Protein AF-A0A2G9Q7Y1-F1 (afdb_monomer)

Secondary structure (DSSP, 8-state):
-TGGGT----SS--HHHHHHHHS---SS-SSS--TTS-S--S-S-SEEEEE--TT-TTTT------SS-EEEE-SSS--SEE----SSS-----------

Mean predicted aligned error: 10.73 Å

Foldseek 3Di:
DCVLVVHDPPVDCDPVNVVVVPDDDDPDDSDDDPVPDPDDPDDPDQEFEEEEDPVCPPPPDDDPDPDSHHYDYDPPDDTCAYDDDDDDDDDRPRPPDDDD

Organism: Aquarana catesbeiana (NCBI:txid8400)

Structure (mmCIF, N/CA/C/O backbone):
data_AF-A0A2G9Q7Y1-F1
#
_entry.id   AF-A0A2G9Q7Y1-F1
#
loop_
_atom_site.group_PDB
_atom_site.id
_atom_site.type_symbol
_atom_site.label_atom_id
_atom_site.label_alt_id
_atom_site.label_comp_id
_atom_site.label_asym_id
_atom_site.label_entity_id
_atom_site.label_seq_id
_atom_site.pdbx_PDB_ins_code
_atom_site.Cartn_x
_atom_site.Cartn_y
_atom_site.Cartn_z
_atom_site.occupancy
_atom_site.B_iso_or_equiv
_atom_site.auth_seq_id
_atom_site.auth_comp_id
_atom_site.auth_asym_id
_atom_site.auth_atom_id
_atom_site.pdbx_PDB_model_num
ATOM 1 N N . MET A 1 1 ? -16.888 -0.641 8.460 1.00 88.44 1 MET A N 1
ATOM 2 C CA . MET A 1 1 ? -15.912 -0.121 9.444 1.00 88.44 1 MET A CA 1
ATOM 3 C C . MET A 1 1 ? -15.791 -1.090 10.609 1.00 88.44 1 MET A C 1
ATOM 5 O O . MET A 1 1 ? -14.915 -1.927 10.511 1.00 88.44 1 MET A O 1
ATOM 9 N N . GLN A 1 2 ? -16.669 -1.075 11.626 1.00 94.00 2 GLN A N 1
ATOM 10 C CA . GLN A 1 2 ? -16.524 -1.965 12.798 1.00 94.00 2 GLN A CA 1
ATOM 11 C C . GLN A 1 2 ? -16.386 -3.446 12.404 1.00 94.00 2 GLN A C 1
ATOM 13 O O . GLN A 1 2 ? -15.422 -4.092 12.790 1.00 94.00 2 GLN A O 1
ATOM 18 N N . GLU A 1 3 ? -17.278 -3.939 11.540 1.00 92.44 3 GLU A N 1
ATOM 19 C CA . GLU A 1 3 ? -17.228 -5.306 10.998 1.00 92.44 3 GLU A CA 1
ATOM 20 C C . GLU A 1 3 ? -15.921 -5.608 10.244 1.00 92.44 3 GLU A C 1
ATOM 22 O O . GLU A 1 3 ? -15.281 -6.624 10.489 1.00 92.44 3 GLU A O 1
ATOM 27 N N . SER A 1 4 ? -15.485 -4.694 9.370 1.00 86.88 4 SER A N 1
ATOM 28 C CA . SER A 1 4 ? -14.267 -4.823 8.554 1.00 86.88 4 SER A CA 1
ATOM 29 C C . SER A 1 4 ? -12.993 -4.942 9.398 1.00 86.88 4 SER A C 1
ATOM 31 O O . SER A 1 4 ? -12.030 -5.568 8.968 1.00 86.88 4 SER A O 1
ATOM 33 N N . PHE A 1 5 ? -12.999 -4.351 10.596 1.00 89.38 5 PHE A N 1
ATOM 34 C CA . PHE A 1 5 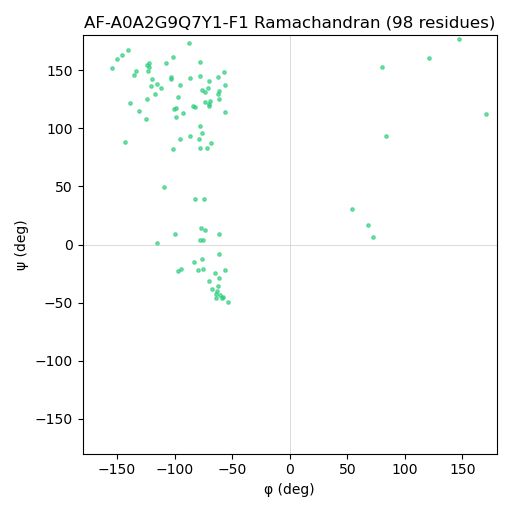? -11.894 -4.390 11.554 1.00 89.38 5 PHE A CA 1
ATOM 35 C C . PHE A 1 5 ? -12.102 -5.428 12.671 1.00 89.38 5 PHE A C 1
ATOM 37 O O . PHE A 1 5 ? -11.341 -5.444 13.634 1.00 89.38 5 PHE A O 1
ATOM 44 N N . GLY A 1 6 ? -13.119 -6.294 12.563 1.00 92.06 6 GLY A N 1
ATOM 45 C CA . GLY A 1 6 ? -13.390 -7.350 13.545 1.00 92.06 6 GLY A CA 1
ATOM 46 C C . GLY A 1 6 ? -13.855 -6.845 14.916 1.00 92.06 6 GLY A C 1
ATOM 47 O O . GLY A 1 6 ? -13.811 -7.595 15.890 1.00 92.06 6 GLY A O 1
ATOM 48 N N . LEU A 1 7 ? -14.296 -5.587 15.008 1.00 94.31 7 LEU A N 1
ATOM 49 C CA . LEU A 1 7 ? -14.857 -5.010 16.227 1.00 94.31 7 LEU A CA 1
ATOM 50 C C . LEU A 1 7 ? -16.302 -5.478 16.428 1.00 94.31 7 LEU A C 1
ATOM 52 O O . LEU A 1 7 ? -17.014 -5.826 15.480 1.00 94.31 7 LEU A O 1
ATOM 56 N N . LYS A 1 8 ? -16.776 -5.430 17.676 1.00 95.38 8 LYS A N 1
ATOM 57 C CA . LYS A 1 8 ? -18.192 -5.658 17.971 1.00 95.38 8 LYS A CA 1
ATOM 58 C C . LYS A 1 8 ? -19.031 -4.593 17.263 1.00 95.38 8 LYS A C 1
ATOM 60 O O . LYS A 1 8 ? -18.831 -3.401 17.468 1.00 95.38 8 LYS A O 1
ATOM 65 N N . VAL A 1 9 ? -19.999 -5.023 16.457 1.00 95.62 9 VAL A N 1
ATOM 66 C CA . VAL A 1 9 ? -20.862 -4.105 15.705 1.00 95.62 9 VAL A CA 1
ATOM 67 C C . VAL A 1 9 ? -21.892 -3.488 16.651 1.00 95.62 9 VAL A C 1
ATOM 69 O O . VAL A 1 9 ? -22.919 -4.094 16.956 1.00 95.62 9 VAL A O 1
ATOM 72 N N . THR A 1 10 ? -21.588 -2.291 17.150 1.00 95.00 10 THR A N 1
ATOM 73 C CA . THR A 1 10 ? -22.471 -1.497 18.018 1.00 95.00 10 THR A CA 1
ATOM 74 C C . THR A 1 10 ? -23.258 -0.456 17.228 1.00 95.00 10 THR A C 1
ATOM 76 O O . THR A 1 10 ? -24.318 -0.020 17.672 1.00 95.00 10 THR A O 1
ATOM 79 N N . GLY A 1 11 ? -22.756 -0.058 16.053 1.00 93.44 11 GLY A N 1
ATOM 80 C CA . GLY A 1 11 ? -23.325 1.035 15.261 1.00 93.44 11 GLY A CA 1
ATOM 81 C C . GLY A 1 11 ? -23.071 2.420 15.865 1.00 93.44 11 GLY A C 1
ATOM 82 O O . GLY A 1 11 ? -23.591 3.414 15.363 1.00 93.44 11 GLY A O 1
ATOM 83 N N . THR A 1 12 ? -22.270 2.498 16.929 1.00 95.31 12 THR A N 1
ATOM 84 C CA . THR A 1 12 ? -21.938 3.731 17.648 1.00 95.31 12 THR A CA 1
ATOM 85 C C . THR A 1 12 ? -20.434 3.941 17.700 1.00 95.31 12 THR A C 1
ATOM 87 O O . THR A 1 12 ? -19.671 2.983 17.666 1.00 95.31 12 THR A O 1
ATOM 90 N N . LEU A 1 13 ? -20.004 5.193 17.835 1.00 93.94 13 LEU A N 1
ATOM 91 C CA . LEU A 1 13 ? -18.598 5.528 18.033 1.00 93.94 13 LEU A CA 1
ATOM 92 C C . LEU A 1 13 ? -18.185 5.261 19.490 1.00 93.94 13 LEU A C 1
ATOM 94 O O . LEU A 1 13 ? -18.228 6.158 20.330 1.00 93.94 13 LEU A O 1
ATOM 98 N N . ASP A 1 14 ? -17.849 4.010 19.790 1.00 94.38 14 ASP A N 1
ATOM 99 C CA . ASP A 1 14 ? -17.365 3.579 21.104 1.00 94.38 14 ASP A CA 1
ATOM 100 C C . ASP A 1 14 ? -15.838 3.723 21.252 1.00 94.38 14 ASP A C 1
ATOM 102 O O . ASP A 1 14 ? -15.126 4.092 20.313 1.00 94.38 14 ASP A O 1
ATOM 106 N N . LEU A 1 15 ? -15.342 3.486 22.472 1.00 96.44 15 LEU A N 1
ATOM 107 C CA . LEU A 1 15 ? -13.926 3.647 22.816 1.00 96.44 15 LEU A CA 1
ATOM 108 C C . LEU A 1 15 ? -13.027 2.734 21.977 1.00 96.44 15 LEU A C 1
ATOM 110 O O . LEU A 1 15 ? -12.033 3.213 21.438 1.00 96.44 15 LEU A O 1
ATOM 114 N N . ASP A 1 16 ? -13.417 1.474 21.796 1.00 94.56 16 ASP A N 1
ATOM 115 C CA . ASP A 1 16 ? -12.664 0.497 21.005 1.00 94.56 16 ASP A CA 1
ATOM 116 C C . ASP A 1 16 ? -12.585 0.934 19.530 1.00 94.56 16 ASP A C 1
ATOM 118 O O . ASP A 1 16 ? -11.530 0.861 18.893 1.00 94.56 16 ASP A O 1
ATOM 122 N N . THR A 1 17 ? -13.683 1.474 18.986 1.00 94.88 17 THR A N 1
ATOM 123 C CA . THR A 1 17 ? -13.714 2.042 17.630 1.00 94.88 17 THR A CA 1
ATOM 124 C C . THR A 1 17 ? -12.796 3.260 17.514 1.00 94.88 17 THR A C 1
ATOM 126 O O . THR A 1 17 ? -12.068 3.395 16.528 1.00 94.88 17 THR A O 1
ATOM 129 N N . MET A 1 18 ? -12.794 4.142 18.515 1.00 95.75 18 MET A N 1
ATOM 130 C CA . MET A 1 18 ? -11.930 5.328 18.539 1.00 95.75 18 MET A CA 1
ATOM 131 C C . MET A 1 18 ? -10.448 4.984 18.668 1.00 95.75 18 MET A C 1
ATOM 133 O O . MET A 1 18 ? -9.621 5.652 18.044 1.00 95.75 18 MET A O 1
ATOM 137 N N . GLU A 1 19 ? -10.109 3.972 19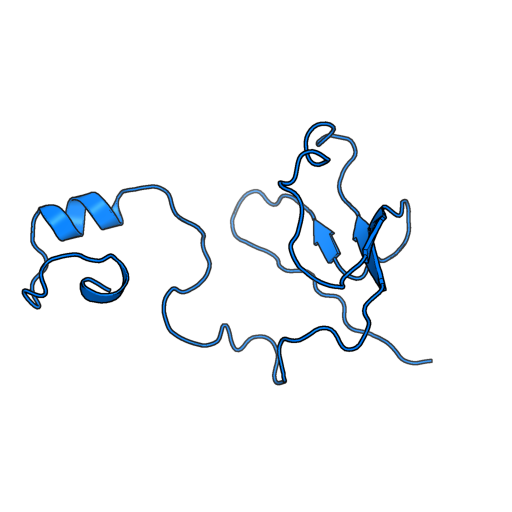.462 1.00 95.38 19 GLU A N 1
ATOM 138 C CA . GLU A 1 19 ? -8.742 3.471 19.589 1.00 95.38 19 GLU A CA 1
ATOM 139 C C . GLU A 1 19 ? -8.259 2.896 18.254 1.00 95.38 19 GLU A C 1
ATOM 141 O O . GLU A 1 19 ? -7.188 3.271 17.775 1.00 95.38 19 GLU A O 1
ATOM 146 N N . MET A 1 20 ? -9.090 2.084 17.593 1.00 93.50 20 MET A N 1
ATOM 147 C CA . MET A 1 20 ? -8.790 1.536 16.268 1.00 93.50 20 MET A CA 1
ATOM 148 C C . MET A 1 20 ? -8.544 2.646 15.232 1.00 93.50 20 MET A C 1
ATOM 150 O O . MET A 1 20 ? -7.562 2.601 14.492 1.00 93.50 20 MET A O 1
ATOM 154 N N . MET A 1 21 ? -9.387 3.685 15.199 1.00 92.25 21 MET A N 1
ATOM 155 C CA . MET A 1 21 ? -9.263 4.786 14.231 1.00 92.25 21 MET A CA 1
ATOM 156 C C . MET A 1 21 ? -7.990 5.628 14.386 1.00 92.25 21 MET A C 1
ATOM 158 O O . MET A 1 21 ? -7.573 6.261 13.416 1.00 92.25 21 MET A O 1
ATOM 162 N N . GLN A 1 22 ? -7.394 5.669 15.579 1.00 93.88 22 GLN A N 1
ATOM 163 C CA . GLN A 1 22 ? -6.179 6.445 15.855 1.00 93.88 22 GLN A CA 1
ATOM 164 C C . GLN A 1 22 ? -4.896 5.713 15.456 1.00 93.88 22 GLN A C 1
ATOM 166 O O . GLN A 1 22 ? -3.836 6.336 15.365 1.00 93.88 22 GLN A O 1
ATOM 171 N N . GLN A 1 23 ? -4.970 4.404 15.217 1.00 92.38 23 GLN A N 1
ATOM 172 C CA . GLN A 1 23 ? -3.808 3.628 14.812 1.00 92.38 23 GLN A CA 1
ATOM 173 C C . GLN A 1 23 ? -3.377 4.000 13.382 1.00 92.38 23 GLN A C 1
ATOM 175 O O . GLN A 1 23 ? -4.224 4.200 12.503 1.00 92.38 23 GLN A O 1
ATOM 180 N N . PRO A 1 24 ? -2.060 4.087 13.114 1.00 89.94 24 PRO A N 1
ATOM 181 C CA . PRO A 1 24 ? -1.565 4.317 11.765 1.00 89.94 24 PRO A CA 1
ATOM 182 C C . PRO A 1 24 ? -1.997 3.165 10.849 1.00 89.94 24 PRO A C 1
ATOM 184 O O . PRO A 1 24 ? -1.822 1.994 11.179 1.00 89.94 24 PRO A O 1
ATOM 187 N N . ARG A 1 25 ? -2.542 3.502 9.680 1.00 87.06 25 ARG A N 1
ATOM 188 C CA . ARG A 1 25 ? -3.045 2.540 8.690 1.00 87.06 25 ARG A CA 1
ATOM 189 C C . ARG A 1 25 ? -2.705 2.978 7.271 1.00 87.06 25 ARG A C 1
ATOM 191 O O . ARG A 1 25 ?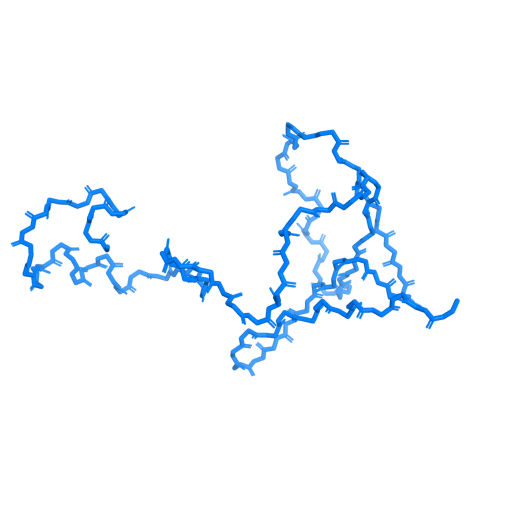 -2.303 4.119 7.041 1.00 87.06 25 ARG A O 1
ATOM 198 N N . CYS A 1 26 ? -2.870 2.065 6.319 1.00 84.38 26 CYS A N 1
ATOM 199 C CA . CYS A 1 26 ? -2.729 2.385 4.903 1.00 84.38 26 CYS A CA 1
ATOM 200 C C . CYS A 1 26 ? -3.776 3.433 4.485 1.00 84.38 26 CYS A C 1
ATOM 202 O O . CYS A 1 26 ? -4.904 3.416 4.968 1.00 84.38 26 CYS A O 1
ATOM 204 N N . GLY A 1 27 ? -3.410 4.341 3.578 1.00 82.56 27 GLY A N 1
ATOM 205 C CA . GLY A 1 27 ? -4.317 5.369 3.053 1.00 82.56 27 GLY A CA 1
ATOM 206 C C . GLY A 1 27 ? -5.298 4.868 1.987 1.00 82.56 27 GLY A C 1
ATOM 207 O O . GLY A 1 27 ? -6.017 5.677 1.406 1.00 82.56 27 GLY A O 1
ATOM 208 N N . PHE A 1 28 ? -5.299 3.566 1.688 1.00 81.50 28 PHE A N 1
ATOM 209 C CA . PHE A 1 28 ? -6.253 2.949 0.770 1.00 81.50 28 PHE A CA 1
ATOM 210 C C . PHE A 1 28 ? -7.608 2.752 1.464 1.00 81.50 28 PHE A C 1
ATOM 212 O O . PHE A 1 28 ? -7.660 2.496 2.663 1.00 81.50 28 PHE A O 1
ATOM 219 N N . VAL A 1 29 ? -8.707 2.896 0.724 1.00 80.50 29 VAL A N 1
ATOM 220 C CA . VAL A 1 29 ? -10.058 2.760 1.289 1.00 80.50 29 VAL A CA 1
ATOM 221 C C . VAL A 1 29 ? -10.360 1.302 1.644 1.00 80.50 29 VAL A C 1
ATOM 223 O O . VAL A 1 29 ? -10.116 0.406 0.842 1.00 80.50 29 VAL A O 1
ATOM 226 N N . ASP A 1 30 ? -10.920 1.063 2.832 1.00 83.00 30 ASP A N 1
ATOM 227 C CA . ASP A 1 30 ? -11.228 -0.299 3.301 1.00 83.00 30 ASP A CA 1
ATOM 228 C C . ASP A 1 30 ? -12.386 -0.947 2.520 1.00 83.00 30 ASP A C 1
ATOM 230 O O . ASP A 1 30 ? -12.444 -2.165 2.366 1.00 83.00 30 ASP A O 1
ATOM 234 N N . VAL A 1 31 ? -13.344 -0.132 2.059 1.00 72.31 31 VAL A N 1
ATOM 235 C CA . VAL A 1 31 ? -14.545 -0.570 1.335 1.00 72.31 31 VAL A CA 1
ATOM 236 C C . VAL A 1 31 ? -14.816 0.397 0.185 1.00 72.31 31 VAL A C 1
ATOM 238 O O . VAL A 1 31 ? -15.019 1.590 0.409 1.00 72.31 31 VAL A O 1
ATOM 241 N N . GLY A 1 32 ? -14.856 -0.136 -1.036 1.00 66.06 32 GLY A N 1
ATOM 242 C CA . GLY A 1 32 ? -15.105 0.610 -2.271 1.00 66.06 32 GLY A CA 1
ATOM 243 C C . GLY A 1 32 ? -13.956 0.487 -3.273 1.00 66.06 32 GLY A C 1
ATOM 244 O O . GLY A 1 32 ? -12.836 0.133 -2.915 1.00 66.06 32 GLY A O 1
ATOM 245 N N . GLU A 1 33 ? -14.233 0.780 -4.543 1.00 58.56 33 GLU A N 1
ATOM 246 C CA . GLU A 1 33 ? -13.171 0.997 -5.525 1.00 58.56 33 GLU A CA 1
ATOM 247 C C . GLU A 1 33 ? -12.560 2.382 -5.306 1.00 58.56 33 GLU A C 1
ATOM 249 O O . GLU A 1 33 ? -13.275 3.384 -5.221 1.00 58.56 33 GLU A O 1
ATOM 254 N N . TYR A 1 34 ? -11.229 2.467 -5.287 1.00 54.84 34 TYR A N 1
ATOM 255 C CA . TYR A 1 34 ? -10.562 3.716 -5.633 1.00 54.84 34 TYR A CA 1
ATOM 256 C C . TYR A 1 34 ? -10.799 3.941 -7.133 1.00 54.84 34 TYR A C 1
ATOM 258 O O . TYR A 1 34 ? -10.029 3.483 -7.974 1.00 54.84 34 TYR A O 1
ATOM 266 N N . SER A 1 35 ? -11.915 4.584 -7.479 1.00 55.03 35 SER A N 1
ATOM 267 C CA . SER A 1 35 ? -12.395 4.777 -8.855 1.00 55.03 35 SER A CA 1
ATOM 268 C C . SER A 1 35 ? -11.599 5.830 -9.635 1.00 55.03 35 SER A C 1
ATOM 270 O O . SER A 1 35 ? -12.157 6.614 -10.400 1.00 55.03 35 SER A O 1
ATOM 272 N N . VAL A 1 36 ? -10.278 5.872 -9.461 1.00 56.28 36 VAL A N 1
ATOM 273 C CA . VAL A 1 36 ? -9.419 6.737 -10.282 1.00 56.28 36 VAL A CA 1
ATOM 274 C C . VAL A 1 36 ? -9.149 6.108 -11.650 1.00 56.28 36 VAL A C 1
ATOM 276 O O . VAL A 1 36 ? -8.913 6.838 -12.609 1.00 56.28 36 VAL A O 1
ATOM 279 N N . PHE A 1 37 ? -9.281 4.784 -11.789 1.00 55.41 37 PHE A N 1
ATOM 280 C CA . PHE A 1 37 ? -9.075 4.100 -13.065 1.00 55.41 37 PHE A CA 1
ATOM 281 C C . PHE A 1 37 ? -10.238 3.150 -13.380 1.00 55.41 37 PHE A C 1
ATOM 283 O O . PHE A 1 37 ? -10.433 2.174 -12.658 1.00 55.41 37 PHE A O 1
ATOM 290 N N . PRO A 1 38 ? -11.020 3.403 -14.443 1.00 53.31 38 PRO A N 1
ATOM 291 C CA . PRO A 1 38 ? -12.052 2.470 -14.878 1.00 53.31 38 PRO A CA 1
ATOM 292 C C . PRO A 1 38 ? -11.414 1.195 -15.462 1.00 53.31 38 PRO A C 1
ATOM 294 O O . PRO A 1 38 ? -10.649 1.276 -16.423 1.00 53.31 38 PRO A O 1
ATOM 297 N N . GLY A 1 39 ? -11.738 0.012 -14.923 1.00 60.09 39 GLY A N 1
ATOM 298 C CA . GLY A 1 39 ? -11.345 -1.284 -15.501 1.00 60.09 39 GLY A CA 1
ATOM 299 C C . GLY A 1 39 ? -11.069 -2.405 -14.487 1.00 60.09 39 GLY A C 1
ATOM 300 O O . GLY A 1 39 ? -11.102 -2.196 -13.282 1.00 60.09 39 GLY A O 1
ATOM 301 N N . ASN A 1 40 ? -10.772 -3.613 -14.989 1.00 58.97 40 ASN A N 1
ATOM 302 C CA . ASN A 1 40 ? -10.333 -4.753 -14.170 1.00 58.97 40 ASN A CA 1
ATOM 303 C C . ASN A 1 40 ? -8.917 -4.501 -13.620 1.00 58.97 40 ASN A C 1
ATOM 305 O O . ASN A 1 40 ? -7.970 -4.379 -14.395 1.00 58.97 40 ASN A O 1
ATOM 309 N N . SER A 1 41 ? -8.765 -4.508 -12.294 1.00 65.19 41 SER A N 1
ATOM 310 C CA . SER A 1 41 ? -7.531 -4.210 -11.541 1.00 65.19 41 SER A CA 1
ATOM 311 C C . SER A 1 41 ? -6.445 -5.303 -11.585 1.00 65.19 41 SER A C 1
ATOM 313 O O . SER A 1 41 ? -5.487 -5.270 -10.814 1.00 65.19 41 SER A O 1
ATOM 315 N N . GLY A 1 42 ? -6.574 -6.284 -12.482 1.00 74.12 42 GLY A N 1
ATOM 316 C CA . GLY A 1 42 ? -5.618 -7.379 -12.644 1.00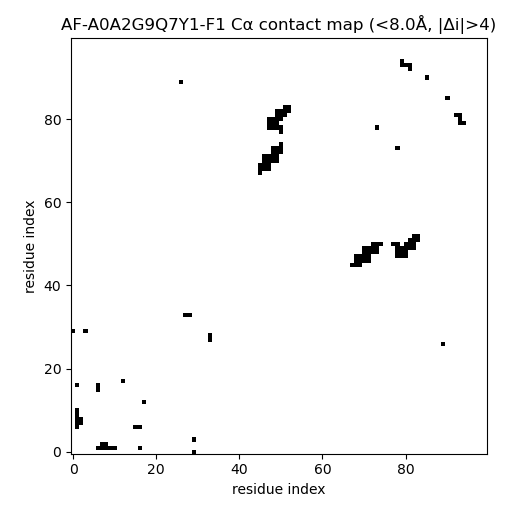 74.12 42 GLY A CA 1
ATOM 317 C C . GLY A 1 42 ? -4.588 -7.110 -13.742 1.00 74.12 42 GLY A C 1
ATOM 318 O O . GLY A 1 42 ? -4.937 -6.686 -14.845 1.00 74.12 42 GLY A O 1
ATOM 319 N N . TRP A 1 43 ? -3.320 -7.427 -13.475 1.00 82.44 43 TRP A N 1
ATOM 320 C CA . TRP A 1 43 ? -2.266 -7.401 -14.491 1.00 82.44 43 TRP A CA 1
ATOM 321 C C . TRP A 1 43 ? -2.554 -8.412 -15.608 1.00 82.44 43 TRP A C 1
ATOM 323 O O . TRP A 1 43 ? -2.814 -9.588 -15.351 1.00 82.44 43 TRP A O 1
ATOM 333 N N . LYS A 1 44 ? -2.486 -7.965 -16.869 1.00 84.62 44 LYS A N 1
ATOM 334 C CA . LYS A 1 44 ? -2.653 -8.838 -18.048 1.00 84.62 44 LYS A CA 1
ATOM 335 C C . LYS A 1 44 ? -1.417 -9.703 -18.317 1.00 84.62 44 LYS A C 1
ATOM 337 O O . LYS A 1 44 ? -1.513 -10.712 -19.012 1.00 84.62 44 LYS A O 1
ATOM 342 N N . THR A 1 45 ? -0.263 -9.295 -17.794 1.00 85.69 45 THR A N 1
ATOM 343 C CA . THR A 1 45 ? 1.023 -9.978 -17.945 1.00 85.69 45 THR A CA 1
ATOM 344 C C . THR A 1 45 ? 1.416 -10.651 -16.631 1.00 85.69 45 THR A C 1
ATOM 346 O O . THR A 1 45 ? 0.962 -10.269 -15.553 1.00 85.69 45 THR A O 1
ATOM 349 N N . ARG A 1 46 ? 2.263 -11.682 -16.724 1.00 87.94 46 ARG A N 1
ATOM 350 C CA . ARG A 1 46 ? 2.853 -12.336 -15.545 1.00 87.94 46 ARG A CA 1
ATOM 351 C C . ARG A 1 46 ? 4.226 -11.791 -15.178 1.00 87.94 46 ARG A C 1
ATOM 353 O O . ARG A 1 46 ? 4.651 -11.981 -14.049 1.00 87.94 46 ARG A O 1
ATOM 360 N N . VAL A 1 47 ? 4.901 -11.154 -16.131 1.00 89.75 47 VAL A N 1
ATOM 361 C CA . VAL A 1 47 ? 6.200 -10.516 -15.926 1.00 89.75 47 VAL A CA 1
ATOM 362 C C . VAL A 1 47 ? 5.943 -9.034 -15.727 1.00 89.75 47 VAL A C 1
ATOM 364 O O . VAL A 1 47 ? 5.398 -8.390 -16.624 1.00 89.75 47 VAL A O 1
ATOM 367 N N . LEU A 1 48 ? 6.302 -8.535 -14.550 1.00 89.56 48 LEU A N 1
ATOM 368 C CA . LEU A 1 48 ? 6.132 -7.147 -14.150 1.00 89.56 48 LEU A CA 1
ATOM 369 C C . LEU A 1 48 ? 7.489 -6.529 -13.842 1.00 89.56 48 LEU A C 1
ATOM 371 O O . LEU A 1 48 ? 8.379 -7.163 -13.263 1.00 89.56 48 LEU A O 1
ATOM 375 N N . THR A 1 49 ? 7.637 -5.271 -14.215 1.00 90.81 49 THR A N 1
ATOM 376 C CA . THR A 1 49 ? 8.814 -4.465 -13.918 1.00 90.81 49 THR A CA 1
ATOM 377 C C . THR A 1 49 ? 8.531 -3.501 -12.774 1.00 90.81 49 THR A C 1
ATOM 379 O O . THR A 1 49 ? 7.434 -2.953 -12.667 1.00 90.81 49 THR A O 1
ATOM 382 N N . TYR A 1 50 ? 9.516 -3.288 -11.902 1.00 87.75 50 TYR A N 1
ATOM 383 C CA . TYR A 1 50 ? 9.395 -2.312 -10.819 1.00 87.75 50 TYR A CA 1
ATOM 384 C C . TYR A 1 50 ? 10.633 -1.427 -10.700 1.00 87.75 50 TYR A C 1
ATOM 386 O O . TYR A 1 50 ? 11.754 -1.857 -10.991 1.00 87.75 50 TYR A O 1
ATOM 394 N N . SER A 1 51 ? 10.430 -0.189 -10.259 1.00 87.81 51 SER A N 1
ATOM 395 C CA . SER A 1 51 ? 11.499 0.781 -10.015 1.00 87.81 51 SER A CA 1
ATOM 396 C C . SER A 1 51 ? 11.284 1.495 -8.680 1.00 87.81 51 SER A C 1
ATOM 398 O O . SER A 1 51 ? 10.154 1.704 -8.236 1.00 87.81 51 SER A O 1
ATOM 400 N N . TYR A 1 52 ? 12.383 1.833 -8.002 1.00 85.19 52 TYR A N 1
ATOM 401 C CA . TYR A 1 52 ? 12.349 2.585 -6.749 1.00 85.19 52 TYR A CA 1
ATOM 402 C C . TYR A 1 52 ? 13.660 3.371 -6.523 1.00 85.19 52 TYR A C 1
ATOM 404 O O . TYR A 1 52 ? 14.717 2.930 -6.996 1.00 85.19 52 TYR A O 1
ATOM 412 N N . PRO A 1 53 ? 13.622 4.510 -5.796 1.00 82.38 53 PRO A N 1
ATOM 413 C CA . PRO A 1 53 ? 14.795 5.323 -5.474 1.00 82.38 53 PRO A CA 1
ATOM 414 C C . PRO A 1 53 ? 15.902 4.541 -4.759 1.00 82.38 53 PRO A C 1
ATOM 416 O O . PRO A 1 53 ? 15.637 3.812 -3.807 1.00 82.38 53 PRO A O 1
ATOM 419 N N . GLU A 1 54 ? 17.165 4.753 -5.133 1.00 77.31 54 GLU A N 1
ATOM 420 C CA . GLU A 1 54 ? 18.314 4.055 -4.521 1.00 77.31 54 GLU A CA 1
ATOM 421 C C . GLU A 1 54 ? 18.416 4.215 -2.996 1.00 77.31 54 GLU A C 1
ATOM 423 O O . GLU A 1 54 ? 18.984 3.356 -2.323 1.00 77.31 54 GLU A O 1
ATOM 428 N N . SER A 1 55 ? 17.802 5.260 -2.432 1.00 75.56 55 SER A N 1
ATOM 429 C CA . SER A 1 55 ? 17.699 5.484 -0.987 1.00 75.56 55 SER A CA 1
ATOM 430 C C . SER A 1 55 ? 16.943 4.385 -0.219 1.00 75.56 55 SER A C 1
ATOM 432 O O . SER A 1 55 ? 16.958 4.400 1.010 1.00 75.56 55 SER A O 1
ATOM 434 N N . LEU A 1 56 ? 16.311 3.421 -0.901 1.00 68.44 56 LEU A N 1
ATOM 435 C CA . LEU A 1 56 ? 15.546 2.315 -0.307 1.00 68.44 56 LEU A CA 1
ATOM 436 C C . LEU A 1 56 ? 16.222 0.949 -0.451 1.00 68.44 56 LEU A C 1
ATOM 438 O O . LEU A 1 56 ? 15.601 -0.039 -0.850 1.00 68.44 56 LEU A O 1
ATOM 442 N N . SER A 1 57 ? 17.495 0.854 -0.095 1.00 61.50 57 SER A N 1
ATOM 443 C CA . SER A 1 57 ? 18.302 -0.373 -0.188 1.00 61.50 57 SER A CA 1
ATOM 444 C C . SER A 1 57 ? 17.820 -1.576 0.659 1.00 61.50 57 SER A C 1
ATOM 446 O O . SER A 1 57 ? 18.522 -2.579 0.737 1.00 61.50 57 SER A O 1
ATOM 448 N N . GLY A 1 58 ? 16.632 -1.517 1.277 1.00 63.28 58 GLY A N 1
ATOM 449 C CA . GLY A 1 58 ? 16.054 -2.569 2.126 1.00 63.28 58 GLY A CA 1
ATOM 450 C C . GLY A 1 58 ? 14.761 -3.224 1.618 1.00 63.28 58 GLY A C 1
ATOM 451 O O . GLY A 1 58 ? 14.224 -4.075 2.323 1.00 63.28 58 GLY A O 1
ATOM 452 N N . LEU A 1 59 ? 14.246 -2.845 0.441 1.00 61.34 59 LEU A N 1
ATOM 453 C CA . LEU A 1 59 ? 12.956 -3.336 -0.081 1.00 61.34 59 LEU A CA 1
ATOM 454 C C . LEU A 1 59 ? 12.984 -4.760 -0.658 1.00 61.34 59 LEU A C 1
ATOM 456 O O . LEU A 1 59 ? 11.926 -5.343 -0.864 1.00 61.34 59 LEU A O 1
ATOM 460 N N . ASP A 1 60 ? 14.158 -5.352 -0.880 1.00 58.38 60 ASP A N 1
ATOM 461 C CA . ASP A 1 60 ? 14.279 -6.667 -1.535 1.00 58.38 60 ASP A CA 1
ATOM 462 C C . ASP A 1 60 ? 13.898 -7.856 -0.624 1.00 58.38 60 ASP A C 1
ATOM 464 O O . ASP A 1 60 ? 14.027 -9.018 -1.010 1.00 58.38 60 ASP A O 1
ATOM 468 N N . LYS A 1 61 ? 13.427 -7.590 0.601 1.00 54.75 61 LYS A N 1
ATOM 469 C CA . LYS A 1 61 ? 12.932 -8.608 1.535 1.00 54.75 61 LYS A CA 1
ATOM 470 C C . LYS A 1 61 ? 11.407 -8.633 1.525 1.00 54.75 61 LYS A C 1
ATOM 472 O O . LYS A 1 61 ? 10.768 -8.056 2.400 1.00 54.75 61 LYS A O 1
ATOM 477 N N . CYS A 1 62 ? 10.836 -9.328 0.550 1.00 59.62 62 CYS A N 1
ATOM 478 C CA . CYS A 1 62 ? 9.444 -9.760 0.611 1.00 59.62 62 CYS A CA 1
ATOM 479 C C . CYS A 1 62 ? 9.375 -11.249 0.951 1.00 59.62 62 CYS A C 1
ATOM 481 O O . CYS A 1 62 ? 10.216 -12.036 0.509 1.00 59.62 62 CYS A O 1
ATOM 483 N N . ASP A 1 63 ? 8.357 -11.628 1.722 1.00 59.12 63 ASP A N 1
ATOM 484 C CA . ASP A 1 63 ? 8.004 -13.029 1.932 1.00 59.12 63 ASP A CA 1
ATOM 485 C C . ASP A 1 63 ? 7.731 -13.716 0.582 1.00 59.12 63 ASP A C 1
ATOM 487 O O . ASP A 1 63 ? 7.279 -13.056 -0.363 1.00 59.12 63 ASP A O 1
ATOM 491 N N . PRO A 1 64 ? 8.017 -15.026 0.453 1.00 57.19 64 PRO A N 1
ATOM 492 C CA . PRO A 1 64 ? 7.868 -15.740 -0.807 1.00 57.19 64 PRO A CA 1
ATOM 493 C C . PRO A 1 64 ? 6.434 -15.610 -1.322 1.00 57.19 64 PRO A C 1
ATOM 495 O O . PRO A 1 64 ? 5.476 -16.103 -0.726 1.00 57.19 64 PRO A O 1
ATOM 498 N N . LEU A 1 65 ? 6.302 -14.920 -2.451 1.00 64.50 65 LEU A N 1
ATOM 499 C CA . LEU A 1 65 ? 5.021 -14.627 -3.064 1.00 64.50 65 LEU A CA 1
ATOM 500 C C . LEU A 1 65 ? 4.420 -15.926 -3.623 1.00 64.50 65 LEU A C 1
ATOM 502 O O . LEU A 1 65 ? 4.988 -16.543 -4.521 1.00 64.50 65 LEU A O 1
ATOM 506 N N . VAL A 1 66 ? 3.247 -16.3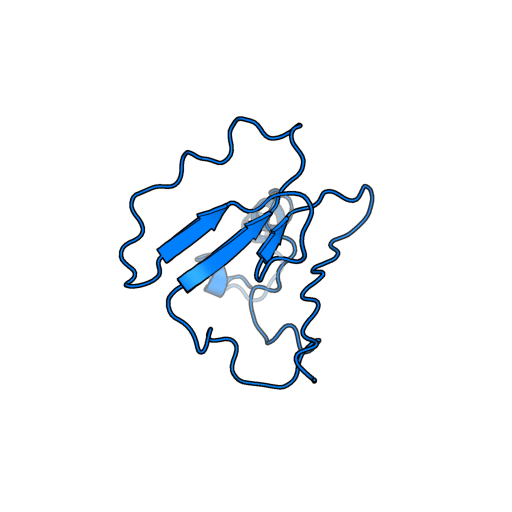35 -3.134 1.00 78.56 66 VAL A N 1
ATOM 507 C CA . VAL A 1 66 ? 2.526 -17.540 -3.608 1.00 78.56 66 VAL A CA 1
ATOM 508 C C . VAL A 1 66 ? 1.723 -17.232 -4.882 1.00 78.56 66 VAL A C 1
ATOM 510 O O . VAL A 1 66 ? 0.580 -17.653 -5.046 1.00 78.56 66 VAL A O 1
ATOM 513 N N . THR A 1 67 ? 2.286 -16.432 -5.788 1.00 81.50 67 THR A N 1
ATOM 514 C CA . THR A 1 67 ? 1.627 -16.047 -7.044 1.00 81.50 67 THR A CA 1
ATOM 515 C C . THR A 1 67 ? 2.490 -16.446 -8.239 1.00 81.50 67 THR A C 1
ATOM 517 O O . THR A 1 67 ? 3.711 -16.513 -8.120 1.00 81.50 67 THR A O 1
ATOM 520 N N . PRO A 1 68 ? 1.891 -16.702 -9.416 1.00 85.12 68 PRO A N 1
ATOM 521 C CA . PRO A 1 68 ? 2.639 -17.025 -10.630 1.00 85.12 68 PRO A CA 1
ATOM 522 C C . PRO A 1 68 ? 3.277 -15.791 -11.301 1.00 85.12 68 PRO A C 1
ATOM 524 O O . PRO A 1 68 ? 3.637 -15.870 -12.477 1.00 85.12 68 PRO A O 1
ATOM 527 N N . LEU A 1 69 ? 3.347 -14.647 -10.610 1.00 87.00 69 LEU A N 1
ATOM 528 C CA . LEU A 1 69 ? 3.924 -13.406 -11.124 1.00 87.00 69 LEU A CA 1
ATOM 529 C C . LEU A 1 69 ? 5.435 -13.374 -10.881 1.00 87.00 69 LEU A C 1
ATOM 531 O O . LEU A 1 69 ? 5.918 -13.811 -9.837 1.00 87.00 69 LEU A O 1
ATOM 535 N N . THR A 1 70 ? 6.175 -12.810 -11.829 1.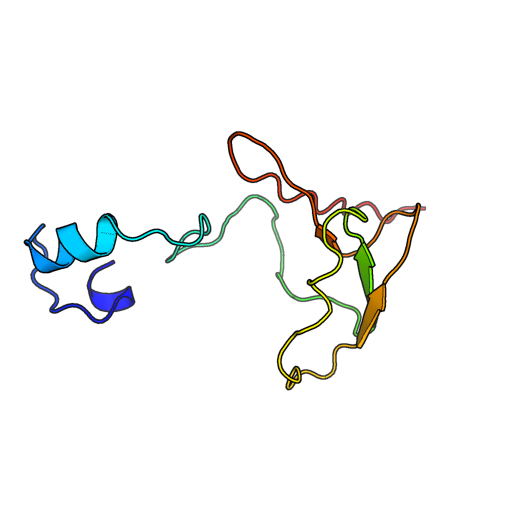00 88.12 70 THR A N 1
ATOM 536 C CA . THR A 1 70 ? 7.610 -12.547 -11.713 1.00 88.12 70 THR A CA 1
ATOM 537 C C . THR A 1 70 ? 7.870 -11.048 -11.744 1.00 88.12 70 THR A C 1
ATOM 539 O O . THR A 1 70 ? 7.283 -10.318 -12.539 1.00 88.12 70 THR A O 1
ATOM 542 N N . PHE A 1 71 ? 8.777 -10.594 -10.880 1.00 86.88 71 PHE A N 1
ATOM 543 C CA . PHE A 1 71 ? 9.113 -9.181 -10.722 1.00 86.88 71 PHE A CA 1
ATOM 544 C C . PHE A 1 71 ? 10.574 -8.958 -11.087 1.00 86.88 71 PHE A C 1
ATOM 546 O O . PHE A 1 71 ? 11.452 -9.677 -10.613 1.00 86.88 71 PHE A O 1
ATOM 553 N N . THR A 1 72 ? 10.840 -7.977 -11.944 1.00 89.06 72 THR A N 1
ATOM 554 C CA . THR A 1 72 ? 12.201 -7.601 -12.348 1.00 89.06 72 THR A CA 1
ATOM 555 C C . THR A 1 72 ? 12.434 -6.128 -12.066 1.00 89.06 72 THR A C 1
ATOM 557 O O . THR A 1 72 ? 11.675 -5.273 -12.521 1.00 89.06 72 THR A O 1
ATOM 560 N N . ARG A 1 73 ? 13.492 -5.823 -11.313 1.00 87.19 73 ARG A N 1
ATOM 561 C CA . ARG A 1 73 ? 13.873 -4.439 -11.045 1.00 87.19 73 ARG A CA 1
ATOM 562 C C . ARG A 1 73 ? 14.502 -3.825 -12.290 1.00 87.19 73 ARG A C 1
ATOM 564 O O . ARG A 1 73 ? 15.430 -4.408 -12.851 1.00 87.19 73 ARG A O 1
ATOM 571 N N . ILE A 1 74 ? 14.044 -2.640 -12.676 1.00 90.44 74 ILE A N 1
ATOM 572 C CA . ILE A 1 74 ? 14.655 -1.841 -13.742 1.00 90.44 74 ILE A CA 1
ATOM 573 C C . ILE A 1 74 ? 15.070 -0.467 -13.213 1.00 90.44 74 ILE A C 1
ATOM 575 O O . ILE A 1 74 ? 14.543 0.026 -12.214 1.00 90.44 74 ILE A O 1
ATOM 579 N N . TYR A 1 75 ? 16.043 0.140 -13.886 1.00 88.06 75 TYR A N 1
ATOM 580 C CA . TYR A 1 75 ? 16.592 1.449 -13.544 1.00 88.06 75 TYR A CA 1
ATOM 581 C C . TYR A 1 75 ? 16.460 2.379 -14.748 1.00 88.06 75 TYR A C 1
ATOM 583 O O . TYR A 1 75 ? 16.538 1.926 -15.891 1.00 88.06 75 TYR A O 1
ATOM 591 N N . ASN A 1 76 ? 16.293 3.679 -14.492 1.00 79.94 76 ASN A N 1
ATOM 592 C CA . ASN A 1 76 ? 16.329 4.734 -15.513 1.00 79.94 76 ASN A CA 1
ATOM 593 C C . ASN A 1 76 ? 15.360 4.515 -16.698 1.00 79.94 76 ASN A C 1
ATOM 595 O O . ASN A 1 76 ? 15.648 4.912 -17.824 1.00 79.94 76 ASN A O 1
ATOM 599 N N . SER A 1 77 ? 14.225 3.858 -16.447 1.00 84.12 77 SER A N 1
ATOM 600 C CA . SER A 1 77 ? 13.169 3.552 -17.420 1.00 84.12 77 SER A CA 1
ATOM 601 C C . SER A 1 77 ? 11.807 3.486 -16.720 1.00 84.12 77 SER A C 1
ATOM 603 O O . SER A 1 77 ? 11.748 3.334 -15.498 1.00 84.12 77 SER A O 1
ATOM 605 N N . VAL A 1 78 ? 10.727 3.636 -17.492 1.00 88.12 78 VAL A N 1
ATOM 606 C CA . VAL A 1 78 ? 9.349 3.552 -16.984 1.00 88.12 78 VAL A CA 1
ATOM 607 C C . VAL A 1 78 ? 9.026 2.093 -16.685 1.00 88.12 78 VAL A C 1
ATOM 609 O O . VAL A 1 78 ? 9.141 1.242 -17.568 1.00 88.12 78 VAL A O 1
ATOM 612 N N . ALA A 1 79 ? 8.650 1.819 -15.440 1.00 89.62 79 ALA A N 1
ATOM 613 C CA . ALA A 1 79 ? 8.292 0.487 -14.965 1.00 89.62 79 ALA A CA 1
ATOM 614 C C . ALA A 1 79 ? 6.770 0.321 -14.876 1.00 89.62 79 ALA A C 1
ATOM 616 O O . ALA A 1 79 ? 6.037 1.304 -14.782 1.00 89.62 79 ALA A O 1
ATOM 617 N N . ASP A 1 80 ? 6.298 -0.926 -14.826 1.00 87.56 80 ASP A N 1
ATOM 618 C CA . ASP A 1 80 ? 4.884 -1.220 -14.556 1.00 87.56 80 ASP A CA 1
ATOM 619 C C . ASP A 1 80 ? 4.473 -0.724 -13.157 1.00 87.56 80 ASP A C 1
ATOM 621 O O . ASP A 1 80 ? 3.353 -0.248 -12.959 1.00 87.56 80 ASP A O 1
ATOM 625 N N . ILE A 1 81 ? 5.392 -0.820 -12.186 1.00 87.25 81 ILE A N 1
ATOM 626 C CA . ILE A 1 81 ? 5.208 -0.391 -10.795 1.00 87.25 81 ILE A CA 1
ATOM 627 C C . ILE A 1 81 ? 6.316 0.599 -10.408 1.00 87.25 81 ILE A C 1
ATOM 629 O O . ILE A 1 81 ? 7.463 0.209 -10.180 1.00 87.25 81 ILE A O 1
ATOM 633 N N . GLU A 1 82 ? 5.971 1.879 -10.275 1.00 86.75 82 GLU A N 1
ATOM 634 C CA . GLU A 1 82 ? 6.893 2.927 -9.823 1.00 86.75 82 GLU A CA 1
ATOM 635 C C . GLU A 1 82 ? 6.659 3.256 -8.344 1.00 86.75 82 GLU A C 1
ATOM 637 O O . GLU A 1 82 ? 5.602 3.755 -7.951 1.00 86.75 82 GLU A O 1
ATOM 642 N N . ILE A 1 83 ? 7.660 2.999 -7.504 1.00 84.31 83 ILE A N 1
ATOM 643 C CA . ILE A 1 83 ? 7.610 3.309 -6.073 1.00 84.31 83 ILE A CA 1
ATOM 644 C C . ILE A 1 83 ? 8.313 4.646 -5.846 1.00 84.31 83 ILE A C 1
ATOM 646 O O . ILE A 1 83 ? 9.464 4.828 -6.231 1.00 84.31 83 ILE A O 1
ATOM 650 N N . SER A 1 84 ? 7.643 5.586 -5.183 1.00 83.00 84 SER A N 1
ATOM 651 C CA . SER A 1 84 ? 8.202 6.901 -4.856 1.00 83.00 84 SER A CA 1
ATOM 652 C C . SER A 1 84 ? 7.680 7.408 -3.511 1.00 83.00 84 SER A C 1
ATOM 654 O O . SER A 1 84 ? 6.680 6.906 -2.998 1.00 83.00 84 SER A O 1
ATOM 656 N N . PHE A 1 85 ? 8.354 8.407 -2.933 1.00 79.50 85 PHE A N 1
ATOM 657 C CA . PHE A 1 85 ? 7.876 9.100 -1.736 1.00 79.50 85 PHE A CA 1
ATOM 658 C C . PHE A 1 85 ? 7.501 10.525 -2.075 1.00 79.50 85 PHE A C 1
ATOM 660 O O . PHE A 1 85 ? 8.266 11.252 -2.708 1.00 79.50 85 PHE A O 1
ATOM 667 N N . ALA A 1 86 ? 6.351 10.932 -1.563 1.00 77.94 86 ALA A N 1
ATOM 668 C CA . ALA A 1 86 ? 5.927 12.313 -1.525 1.00 77.94 86 ALA A CA 1
ATOM 669 C C . ALA A 1 86 ? 5.714 12.709 -0.062 1.00 77.94 86 ALA A C 1
ATOM 671 O O . ALA A 1 86 ? 5.139 11.955 0.726 1.00 77.94 86 ALA A O 1
ATOM 672 N N . ALA A 1 87 ? 6.186 13.896 0.309 1.00 70.69 87 ALA A N 1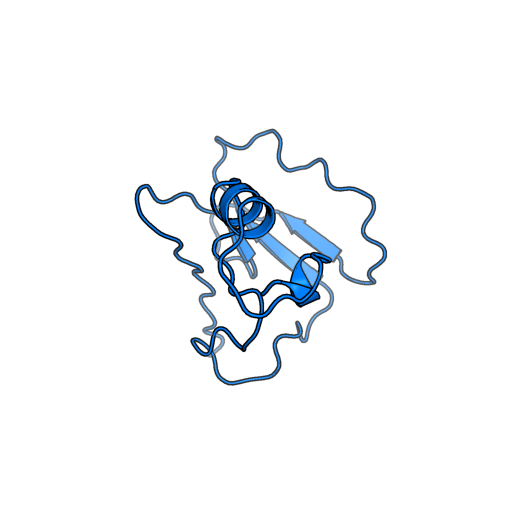
ATOM 673 C CA . ALA A 1 87 ? 5.760 14.528 1.545 1.00 70.69 87 ALA A CA 1
ATOM 674 C C . ALA A 1 87 ? 4.424 15.226 1.253 1.00 70.69 87 ALA A C 1
ATOM 676 O O . ALA A 1 87 ? 4.392 16.125 0.421 1.00 70.69 87 ALA A O 1
ATOM 677 N N . GLN A 1 88 ? 3.359 14.810 1.952 1.00 60.16 88 GLN A N 1
ATOM 678 C CA . GLN A 1 88 ? 1.945 15.197 1.770 1.00 60.16 88 GLN A CA 1
ATOM 679 C C . GLN A 1 88 ? 1.197 14.398 0.683 1.00 60.16 88 GLN A C 1
ATOM 681 O O . GLN A 1 88 ? 1.151 14.779 -0.480 1.00 60.16 88 GLN A O 1
ATOM 686 N N . GLY A 1 89 ? 0.529 13.318 1.106 1.00 52.53 89 GLY A N 1
ATOM 687 C CA . GLY A 1 89 ? -0.463 12.597 0.297 1.00 52.53 89 GLY A CA 1
ATOM 688 C C . GLY A 1 89 ? 0.106 11.625 -0.747 1.00 52.53 89 GLY A C 1
ATOM 689 O O . GLY A 1 89 ? 1.227 11.761 -1.225 1.00 52.53 89 GLY A O 1
ATOM 690 N N . MET A 1 90 ? -0.685 10.598 -1.071 1.00 42.62 90 MET A N 1
ATOM 691 C CA . MET A 1 90 ? -0.305 9.473 -1.931 1.00 42.62 90 MET A CA 1
ATOM 692 C C . MET A 1 90 ? -0.488 9.815 -3.419 1.00 42.62 90 MET A C 1
ATOM 694 O O . MET A 1 90 ? -1.609 10.052 -3.859 1.00 42.62 90 MET A O 1
ATOM 698 N N . PHE A 1 91 ? 0.595 9.783 -4.203 1.00 42.22 91 PHE A N 1
ATOM 699 C CA . PHE A 1 91 ? 0.537 9.676 -5.665 1.00 42.22 91 PHE A CA 1
ATOM 700 C C . PHE A 1 91 ? 0.768 8.214 -6.060 1.00 42.22 91 PHE A C 1
ATOM 702 O O . PHE A 1 91 ? 1.887 7.719 -5.956 1.00 42.22 91 PHE A O 1
ATOM 709 N N . ILE A 1 92 ? -0.267 7.532 -6.556 1.00 43.94 92 ILE A N 1
ATOM 710 C CA . ILE A 1 92 ? -0.081 6.318 -7.359 1.00 43.94 92 ILE A CA 1
ATOM 711 C C . ILE A 1 92 ? 0.116 6.796 -8.799 1.00 43.94 92 ILE A C 1
ATOM 713 O O . ILE A 1 92 ? -0.854 7.044 -9.516 1.00 43.94 92 ILE A O 1
ATOM 717 N N . ARG A 1 93 ? 1.367 6.988 -9.230 1.00 40.06 93 ARG A N 1
ATOM 718 C CA . ARG A 1 93 ? 1.652 7.096 -10.665 1.00 40.06 93 ARG A CA 1
ATOM 719 C C . ARG A 1 93 ? 1.653 5.685 -11.235 1.00 40.06 93 ARG A C 1
ATOM 721 O O . ARG A 1 93 ? 2.676 5.022 -11.256 1.00 40.06 93 ARG A O 1
ATOM 728 N N . GLN A 1 94 ? 0.493 5.227 -11.691 1.00 40.78 94 GLN A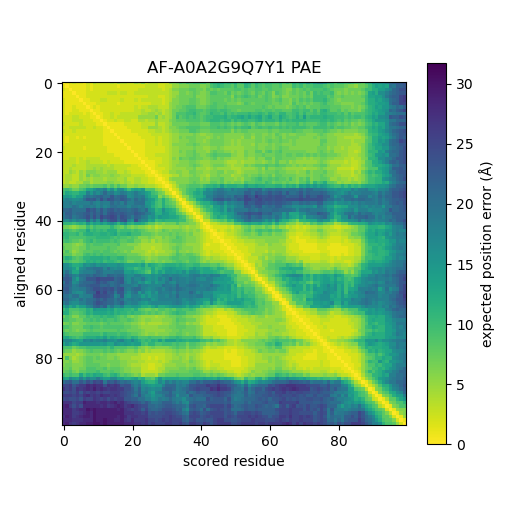 N 1
ATOM 729 C CA . GLN A 1 94 ? 0.457 4.196 -12.717 1.00 40.78 94 GLN A CA 1
ATOM 730 C C . GLN A 1 94 ? 0.315 4.927 -14.050 1.00 40.78 94 GLN A C 1
ATOM 732 O O . GLN A 1 94 ? -0.784 5.277 -14.477 1.00 40.78 94 GLN A O 1
ATOM 737 N N . CYS A 1 95 ? 1.447 5.247 -14.676 1.00 35.03 95 CYS A N 1
ATOM 738 C CA . CYS A 1 95 ? 1.459 5.743 -16.046 1.00 35.03 95 CYS A CA 1
ATOM 739 C C . CYS A 1 95 ? 1.124 4.571 -16.975 1.00 35.03 95 CYS A C 1
ATOM 741 O O . CYS A 1 95 ? 2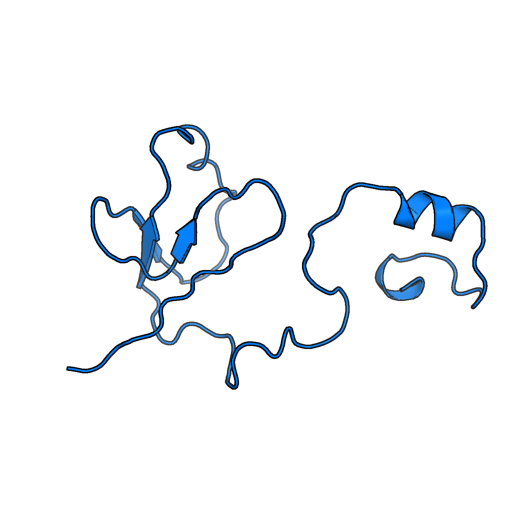.008 3.919 -17.516 1.00 35.03 95 CYS A O 1
ATOM 743 N N . HIS A 1 96 ? -0.165 4.281 -17.153 1.00 34.19 96 HIS A N 1
ATOM 744 C CA . HIS A 1 96 ? -0.604 3.476 -18.284 1.00 34.19 96 HIS A CA 1
ATOM 745 C C . HIS A 1 96 ? -0.619 4.385 -19.518 1.00 34.19 96 HIS A C 1
ATOM 747 O O . HIS A 1 96 ? -1.534 5.185 -19.698 1.00 34.19 96 HIS A O 1
ATOM 753 N N . ALA A 1 97 ? 0.403 4.268 -20.361 1.00 26.91 97 ALA A N 1
ATOM 754 C CA . ALA A 1 97 ? 0.333 4.690 -21.754 1.00 26.91 97 ALA A CA 1
ATOM 755 C C . ALA A 1 97 ? 1.132 3.698 -22.609 1.00 26.91 97 ALA A C 1
ATOM 757 O O . ALA A 1 97 ? 2.327 3.862 -22.832 1.00 26.91 97 ALA A O 1
ATOM 758 N N . ILE A 1 98 ? 0.442 2.644 -23.051 1.00 35.50 98 ILE A N 1
ATOM 759 C CA . ILE A 1 98 ? 0.794 1.893 -24.259 1.00 35.50 98 ILE A CA 1
ATOM 760 C C . ILE A 1 98 ? 0.002 2.521 -25.409 1.00 35.50 98 ILE A C 1
ATOM 762 O O . ILE A 1 98 ? -1.225 2.422 -25.415 1.00 35.50 98 ILE A O 1
ATOM 766 N N . SER A 1 99 ? 0.727 3.152 -26.332 1.00 30.44 99 SER A N 1
ATOM 767 C CA . SER A 1 99 ? 0.483 3.323 -27.780 1.00 30.44 99 SER A CA 1
ATOM 768 C C . SER A 1 99 ? 1.534 4.347 -28.240 1.00 30.44 99 SER A C 1
ATOM 770 O O . SER A 1 99 ? 1.513 5.467 -27.731 1.00 30.44 99 SER A O 1
ATOM 772 N N . ASP A 1 100 ? 2.543 4.041 -29.053 1.00 31.52 100 ASP A N 1
ATOM 773 C CA . ASP A 1 100 ? 2.590 3.185 -30.250 1.00 31.52 100 ASP A CA 1
ATOM 774 C C . ASP A 1 100 ? 3.565 1.996 -30.185 1.00 31.52 100 ASP A C 1
ATOM 776 O O . ASP A 1 100 ? 4.624 2.111 -29.524 1.00 31.52 100 ASP A O 1
#

Nearest PDB structures (foldseek):
  1slm-assembly1_A-2  TM=7.994E-01  e=2.440E-05  Homo sapiens
  1ck7-assembly1_A  TM=7.935E-01  e=2.518E-04  Homo sapiens
  5ue3-assembly2_B  TM=7.592E-01  e=3.313E-04  Homo sapiens
  1l6j-assembly1_A  TM=7.925E-01  e=1.843E-03  Homo sapiens

Radius of gyration: 18.12 Å; Cα contacts (8 Å, |Δi|>4): 66; chains: 1; bounding box: 42×33×53 Å

Solvent-accessible surface area (backbone atoms only — not comparable to full-atom values): 7236 Å² total; per-residue (Å²): 104,49,64,81,71,73,43,82,79,75,92,63,94,42,70,71,56,54,55,58,71,69,51,92,71,77,92,67,73,94,77,73,79,82,79,85,59,93,72,80,94,65,77,94,60,50,73,43,36,30,31,64,62,80,92,55,85,70,69,90,74,67,77,88,70,95,56,91,63,46,82,43,83,53,74,102,63,94,44,75,42,57,53,82,87,63,91,81,68,90,80,84,63,68,82,85,77,91,81,135

pLDDT: mean 75.6, std 18.71, range [26.91, 96.44]

InterPro domains:
  IPR024079 Metallopeptidase, catalytic domain superfamily [G3DSA:3.40.390.10] (1-93)
  IPR036365 PGBD-like superfamily [SSF47090] (1-31)

Sequence (100 aa):
MQESFGLKVTGTLDLDTMEMMQQPRCGFVDVGEYSVFPGNSGWKTRVLTYSYPESLSGLDKCDPLVTPLTFTRIYNSVADIEISFAAQGMFIRQCHAISD